Protein AF-A0A5K0Y243-F1 (afdb_monomer_lite)

Foldseek 3Di:
DDDDDDDPPDDPLRVVQVVLCVDPDPVSRDDPVNCLVRCVCVVDPDPVRNDDPPPPVPVVVD

Structure (mmCIF, N/CA/C/O backbone):
data_AF-A0A5K0Y243-F1
#
_entry.id   AF-A0A5K0Y243-F1
#
loop_
_atom_site.group_PDB
_atom_site.id
_atom_site.type_symbol
_atom_site.label_atom_id
_atom_site.label_alt_id
_atom_site.label_comp_id
_atom_site.label_asym_id
_atom_site.label_entity_id
_atom_site.label_seq_id
_atom_site.pdbx_PDB_ins_code
_atom_site.Cartn_x
_atom_site.Cartn_y
_atom_site.Cartn_z
_atom_site.occupancy
_atom_site.B_iso_or_equiv
_atom_site.auth_seq_id
_atom_site.auth_comp_id
_atom_si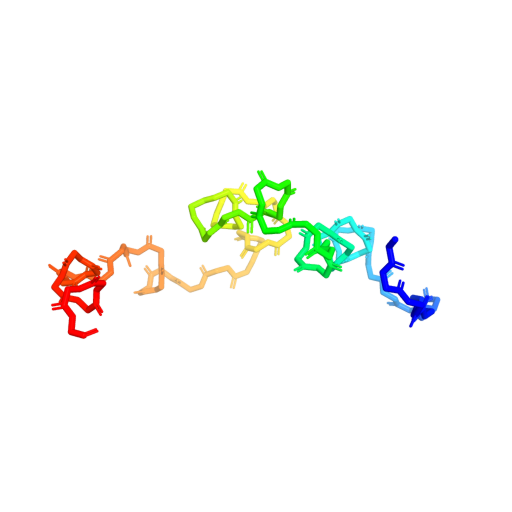te.auth_asym_id
_atom_site.auth_atom_id
_atom_site.pdbx_PDB_model_num
ATOM 1 N N . GLY A 1 1 ? 11.030 2.208 -10.715 1.00 61.94 1 GLY A N 1
ATOM 2 C CA . GLY A 1 1 ? 9.933 1.343 -10.234 1.00 61.94 1 GLY A CA 1
ATOM 3 C C . GLY A 1 1 ? 10.374 -0.099 -10.355 1.00 61.94 1 GLY A C 1
ATOM 4 O O . GLY A 1 1 ? 11.201 -0.366 -11.216 1.00 61.94 1 GLY A O 1
ATOM 5 N N . GLY A 1 2 ? 9.903 -0.998 -9.489 1.00 77.00 2 GLY A N 1
ATOM 6 C CA . GLY A 1 2 ? 10.173 -2.431 -9.642 1.00 77.00 2 GLY A CA 1
ATOM 7 C C . GLY A 1 2 ? 9.498 -2.950 -10.913 1.00 77.00 2 GLY A C 1
ATOM 8 O O . GLY A 1 2 ? 8.448 -2.432 -11.289 1.00 77.00 2 GLY A O 1
ATOM 9 N N . ILE A 1 3 ? 10.104 -3.922 -11.593 1.00 84.88 3 ILE A N 1
ATOM 10 C CA . ILE A 1 3 ? 9.524 -4.522 -12.801 1.00 84.88 3 ILE A CA 1
ATOM 11 C C . ILE A 1 3 ? 8.539 -5.608 -12.359 1.00 84.88 3 ILE A C 1
ATOM 13 O O . ILE A 1 3 ? 8.940 -6.599 -11.758 1.00 84.88 3 ILE A O 1
ATOM 17 N N . TYR A 1 4 ? 7.252 -5.409 -12.632 1.00 89.69 4 TYR A N 1
ATOM 18 C CA . TYR A 1 4 ? 6.183 -6.384 -12.408 1.00 89.69 4 TYR A CA 1
ATOM 19 C C . TYR A 1 4 ? 5.061 -6.156 -13.426 1.00 89.69 4 TYR A C 1
ATOM 21 O O . TYR A 1 4 ? 4.923 -5.068 -13.987 1.00 89.69 4 TYR A O 1
ATOM 29 N N . THR A 1 5 ? 4.239 -7.174 -13.653 1.00 91.00 5 THR A N 1
ATOM 30 C CA . THR A 1 5 ? 3.053 -7.109 -14.512 1.00 91.00 5 THR A CA 1
ATOM 31 C C . THR A 1 5 ? 1.798 -7.293 -13.668 1.00 91.00 5 THR A C 1
ATOM 33 O O . THR A 1 5 ? 1.723 -8.187 -12.830 1.00 91.00 5 THR A O 1
ATOM 36 N N . LEU A 1 6 ? 0.801 -6.429 -13.870 1.00 91.06 6 LEU A N 1
ATOM 37 C CA . LEU A 1 6 ? -0.497 -6.546 -13.204 1.00 91.06 6 LEU A CA 1
ATOM 38 C C . LEU A 1 6 ? -1.432 -7.438 -14.037 1.00 91.06 6 LEU A C 1
ATOM 40 O O . LEU A 1 6 ? -1.713 -7.088 -15.187 1.00 91.06 6 LEU A O 1
ATOM 44 N N . PRO A 1 7 ? -1.952 -8.550 -13.484 1.00 92.69 7 PRO A N 1
ATOM 45 C CA . PRO A 1 7 ? -2.904 -9.407 -14.183 1.00 92.69 7 PRO A CA 1
ATOM 46 C C . PRO A 1 7 ? -4.180 -8.675 -14.614 1.00 92.69 7 PRO A C 1
ATOM 48 O O . PRO A 1 7 ? -4.667 -7.768 -13.932 1.00 92.69 7 PRO A O 1
ATOM 51 N N . SER A 1 8 ? -4.776 -9.125 -15.723 1.00 92.56 8 SER A N 1
ATOM 52 C CA . SER A 1 8 ? -6.001 -8.537 -16.280 1.00 92.56 8 SER A CA 1
ATOM 53 C C . SER A 1 8 ? -7.230 -8.708 -15.371 1.00 92.56 8 SER A C 1
ATOM 55 O O . SER A 1 8 ? -8.138 -7.879 -15.382 1.00 92.56 8 SER A O 1
ATOM 57 N N . HIS A 1 9 ? -7.243 -9.748 -14.542 1.00 94.69 9 HIS A N 1
ATOM 58 C CA . HIS A 1 9 ? -8.369 -10.093 -13.670 1.00 94.69 9 HIS A CA 1
ATOM 59 C C . HIS A 1 9 ? -8.434 -9.275 -12.372 1.00 94.69 9 HIS A C 1
ATOM 61 O O . HIS A 1 9 ? -9.384 -9.416 -11.606 1.00 94.69 9 HIS A O 1
ATOM 67 N N . LEU A 1 10 ? -7.440 -8.425 -12.097 1.00 93.62 10 LEU A N 1
ATOM 68 C CA . LEU A 1 10 ? -7.465 -7.573 -10.913 1.00 93.62 10 LEU A CA 1
ATOM 69 C C . LEU A 1 10 ? -8.552 -6.501 -11.029 1.00 93.62 10 LEU A C 1
ATOM 71 O O . LEU A 1 10 ? -8.675 -5.838 -12.064 1.00 93.62 10 LEU A O 1
ATOM 75 N N . SER A 1 11 ? -9.286 -6.286 -9.934 1.00 94.94 11 SER A N 1
ATOM 76 C CA . SER A 1 11 ? -10.246 -5.188 -9.837 1.00 94.94 11 SER A CA 1
ATOM 77 C C . SER A 1 11 ? -9.542 -3.833 -9.920 1.00 94.94 11 SER A C 1
ATOM 79 O O . SER A 1 11 ? -8.359 -3.705 -9.597 1.00 94.94 11 SER A O 1
ATOM 81 N N . VAL A 1 12 ? -10.281 -2.799 -10.329 1.00 94.44 12 VAL A N 1
ATOM 82 C CA . VAL A 1 12 ? -9.745 -1.435 -10.480 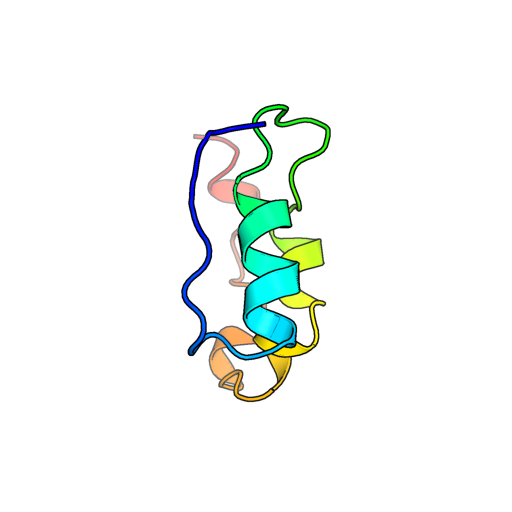1.00 94.44 12 VAL A CA 1
ATOM 83 C C . VAL A 1 12 ? -9.072 -0.953 -9.190 1.00 94.44 12 VAL A C 1
ATOM 85 O O . VAL A 1 12 ? -7.957 -0.444 -9.235 1.00 94.44 12 VAL A O 1
ATOM 88 N N . GLY A 1 13 ? -9.689 -1.203 -8.031 1.00 94.25 13 GLY A N 1
ATOM 89 C CA . GLY A 1 13 ? -9.109 -0.831 -6.738 1.00 94.25 13 GLY A CA 1
ATOM 90 C C . GLY A 1 13 ? -7.820 -1.589 -6.393 1.00 94.25 13 GLY A C 1
ATOM 91 O O . GLY A 1 13 ? -6.899 -0.996 -5.839 1.00 94.25 13 GLY A O 1
ATOM 92 N N . ALA A 1 14 ? -7.713 -2.872 -6.758 1.00 94.31 14 ALA A N 1
ATOM 93 C CA . ALA A 1 14 ? -6.487 -3.645 -6.540 1.00 94.31 14 ALA A CA 1
ATOM 94 C C . ALA A 1 14 ? -5.345 -3.146 -7.437 1.00 94.31 14 ALA A C 1
ATOM 96 O O . ALA A 1 14 ? -4.198 -3.057 -6.997 1.00 94.31 14 ALA A O 1
ATOM 97 N N . ARG A 1 15 ? -5.665 -2.793 -8.690 1.00 95.12 15 ARG A N 1
ATOM 98 C CA . ARG A 1 15 ? -4.705 -2.243 -9.658 1.00 95.12 15 ARG A CA 1
ATOM 99 C C . ARG A 1 15 ? -4.160 -0.879 -9.254 1.00 95.12 15 ARG A C 1
ATOM 101 O O . ARG A 1 15 ? -3.053 -0.561 -9.664 1.00 95.12 15 ARG A O 1
ATOM 108 N N . ASP A 1 16 ? -4.906 -0.103 -8.473 1.00 95.06 16 ASP A N 1
ATOM 109 C CA . ASP A 1 16 ? -4.419 1.161 -7.916 1.00 95.06 16 ASP A CA 1
ATOM 110 C C . ASP A 1 16 ? -3.568 0.944 -6.652 1.00 95.06 16 ASP A C 1
ATOM 112 O O . ASP A 1 16 ? -2.501 1.541 -6.508 1.00 95.06 16 ASP A O 1
ATOM 116 N N . LEU A 1 17 ? -3.983 0.040 -5.758 1.00 96.06 17 LEU A N 1
ATOM 117 C CA . LEU A 1 17 ? -3.307 -0.165 -4.475 1.00 96.06 17 LEU A CA 1
ATOM 118 C C . LEU A 1 17 ? -1.954 -0.889 -4.599 1.00 96.06 17 LEU A C 1
ATO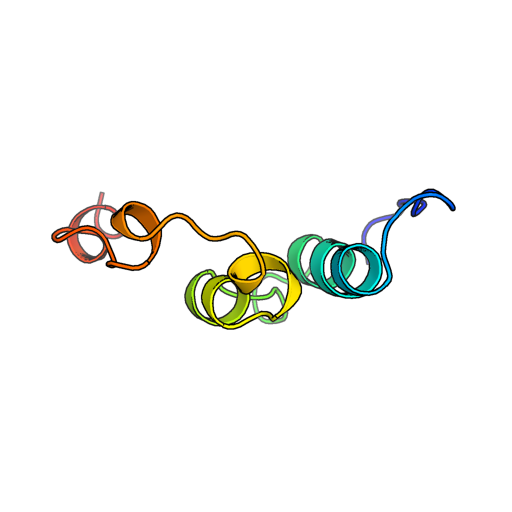M 120 O O . LEU A 1 17 ? -0.974 -0.471 -3.979 1.00 96.06 17 LEU A O 1
ATOM 124 N N . ILE A 1 18 ? -1.877 -1.963 -5.396 1.00 95.06 18 ILE A N 1
ATOM 125 C CA . ILE A 1 18 ? -0.672 -2.809 -5.495 1.00 95.06 18 ILE A CA 1
ATOM 126 C C . ILE A 1 18 ? 0.561 -2.001 -5.948 1.00 95.06 18 ILE A C 1
ATOM 128 O O . ILE A 1 18 ? 1.591 -2.070 -5.270 1.00 95.06 18 ILE A O 1
ATOM 132 N N . PRO A 1 19 ? 0.496 -1.178 -7.015 1.00 94.56 19 PRO A N 1
ATOM 133 C CA . PRO A 1 19 ? 1.621 -0.338 -7.420 1.00 94.56 19 PRO A CA 1
ATOM 134 C C . PRO A 1 19 ? 2.129 0.607 -6.341 1.00 94.56 19 PRO A C 1
ATOM 136 O O . PRO A 1 19 ? 3.339 0.797 -6.228 1.00 94.56 19 PRO A O 1
ATOM 139 N N . ARG A 1 20 ? 1.220 1.172 -5.536 1.00 95.12 20 ARG A N 1
ATOM 140 C CA . ARG A 1 20 ? 1.548 2.110 -4.453 1.00 95.12 20 ARG A CA 1
ATOM 141 C C . ARG A 1 20 ? 2.286 1.421 -3.299 1.00 95.12 20 ARG A C 1
ATOM 143 O O . ARG A 1 20 ? 3.138 2.040 -2.662 1.00 95.12 20 ARG A O 1
ATOM 150 N N . MET A 1 21 ? 2.008 0.135 -3.065 1.00 95.56 21 MET A N 1
ATOM 151 C CA . MET A 1 21 ? 2.734 -0.703 -2.099 1.00 95.56 21 MET A CA 1
ATOM 152 C C . MET A 1 21 ? 4.112 -1.135 -2.614 1.00 95.56 21 MET A C 1
ATOM 154 O O . MET A 1 21 ? 5.063 -1.221 -1.839 1.00 95.56 21 MET A O 1
ATOM 158 N N . LEU A 1 22 ? 4.237 -1.375 -3.921 1.00 95.25 22 LEU A N 1
ATOM 159 C CA . LEU A 1 22 ? 5.468 -1.842 -4.569 1.00 95.25 22 LEU A CA 1
ATOM 160 C C . LEU A 1 22 ? 6.376 -0.698 -5.063 1.00 95.25 22 LEU A C 1
ATOM 162 O O . LEU A 1 22 ? 7.270 -0.908 -5.890 1.00 95.25 22 LEU A O 1
ATOM 166 N N . VAL A 1 23 ? 6.177 0.526 -4.560 1.00 94.81 23 VAL A N 1
ATOM 167 C CA . VAL A 1 23 ? 7.073 1.654 -4.842 1.00 94.81 23 VAL A CA 1
ATOM 168 C C . VAL A 1 23 ? 8.451 1.371 -4.234 1.00 94.81 23 VAL A C 1
ATOM 170 O O . VAL A 1 23 ? 8.589 1.056 -3.048 1.00 94.81 23 VAL A O 1
ATOM 173 N N . VAL A 1 24 ? 9.482 1.477 -5.078 1.00 93.88 24 VAL A N 1
ATOM 174 C CA . VAL A 1 24 ? 10.885 1.197 -4.717 1.00 93.88 24 VAL A CA 1
ATOM 175 C C . VAL A 1 24 ? 11.374 2.166 -3.650 1.00 93.88 24 VAL A C 1
ATOM 177 O O . VAL A 1 24 ? 11.981 1.746 -2.673 1.00 93.88 24 VAL A O 1
ATOM 180 N N . ASP A 1 25 ? 11.074 3.448 -3.838 1.00 94.19 25 ASP A N 1
ATOM 181 C CA . ASP A 1 25 ? 11.418 4.511 -2.905 1.00 94.19 25 ASP A CA 1
ATOM 182 C C . ASP A 1 25 ? 10.524 4.424 -1.652 1.00 94.19 25 ASP A C 1
ATOM 184 O O . ASP A 1 25 ? 9.311 4.626 -1.765 1.00 94.19 25 ASP A O 1
ATOM 188 N N . PRO A 1 26 ? 11.081 4.132 -0.462 1.00 93.12 26 PRO A N 1
ATOM 189 C CA . PRO A 1 26 ? 10.296 4.008 0.760 1.00 93.12 26 PRO A CA 1
ATOM 190 C C . PRO A 1 26 ? 9.648 5.329 1.186 1.00 93.12 26 PRO A C 1
ATOM 192 O O . PRO A 1 26 ? 8.603 5.287 1.825 1.00 93.12 26 PRO A O 1
ATOM 195 N N . MET A 1 27 ? 10.213 6.484 0.814 1.00 94.75 27 MET A N 1
ATOM 196 C CA . MET A 1 27 ? 9.642 7.796 1.151 1.00 94.75 27 MET A CA 1
ATOM 197 C C . MET A 1 27 ? 8.400 8.123 0.313 1.00 94.75 27 MET A C 1
ATOM 199 O O . MET A 1 27 ? 7.603 8.973 0.694 1.00 94.75 27 MET A O 1
ATOM 203 N N . LYS A 1 28 ? 8.232 7.450 -0.832 1.00 93.19 28 LYS A N 1
ATOM 204 C CA . LYS A 1 28 ? 7.075 7.596 -1.733 1.00 93.19 28 LYS A CA 1
ATOM 205 C C . LYS A 1 28 ? 6.114 6.410 -1.661 1.00 93.19 28 LYS A C 1
ATOM 207 O O . LYS A 1 28 ? 5.101 6.401 -2.359 1.00 93.19 28 LYS A O 1
ATOM 212 N N . ARG A 1 29 ? 6.458 5.379 -0.887 1.00 96.50 29 ARG A N 1
ATOM 213 C CA . ARG A 1 29 ? 5.639 4.181 -0.720 1.00 96.50 29 ARG A CA 1
ATOM 214 C C . ARG A 1 29 ? 4.456 4.501 0.175 1.00 96.50 29 ARG A C 1
ATOM 216 O O . ARG A 1 29 ? 4.618 5.144 1.206 1.00 96.50 29 ARG A O 1
ATOM 223 N N . ILE A 1 30 ? 3.288 3.990 -0.204 1.00 96.75 30 ILE A N 1
ATOM 224 C CA . ILE A 1 30 ? 2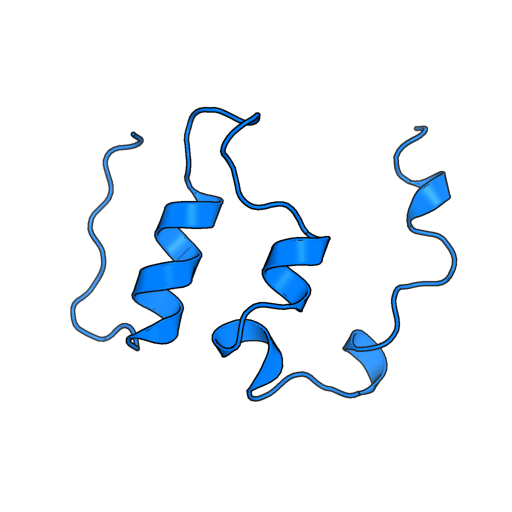.089 4.120 0.620 1.00 96.75 30 ILE A CA 1
ATOM 225 C C . ILE A 1 30 ? 2.324 3.530 2.016 1.00 96.75 30 ILE A C 1
ATOM 227 O O . ILE A 1 30 ? 2.872 2.434 2.177 1.00 96.75 30 ILE A O 1
ATOM 231 N N . THR A 1 31 ? 1.909 4.274 3.029 1.00 95.56 31 THR A N 1
ATOM 232 C CA . THR A 1 31 ? 2.036 3.908 4.437 1.00 95.56 31 THR A CA 1
ATOM 233 C C . THR A 1 31 ? 0.854 3.052 4.896 1.00 95.56 31 THR A C 1
ATOM 235 O O . THR A 1 31 ? -0.214 3.039 4.284 1.00 95.56 31 THR A O 1
ATOM 238 N N . ILE A 1 32 ? 1.004 2.338 6.016 1.00 93.12 32 ILE A N 1
ATOM 239 C CA . ILE A 1 32 ?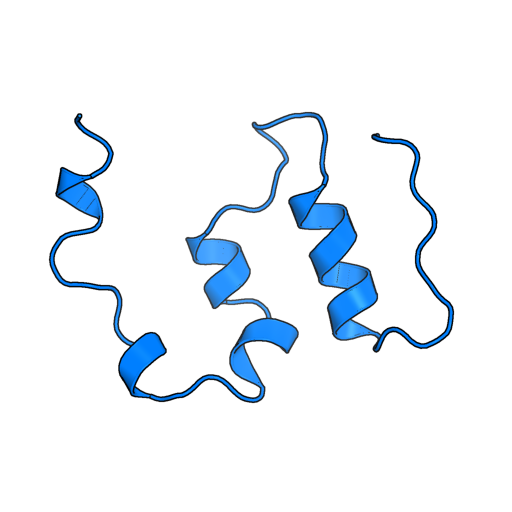 -0.089 1.528 6.580 1.00 93.12 32 ILE A CA 1
ATOM 240 C C . ILE A 1 32 ? -1.358 2.358 6.870 1.00 93.12 32 ILE A C 1
ATOM 242 O O . ILE A 1 32 ? -2.444 1.891 6.518 1.00 93.12 32 ILE A O 1
ATOM 246 N N . PRO A 1 33 ? -1.286 3.568 7.467 1.00 92.19 33 PRO A N 1
ATOM 247 C CA . PRO A 1 33 ? -2.469 4.409 7.653 1.00 92.19 33 PRO A CA 1
ATOM 248 C C . PRO A 1 33 ? -3.179 4.754 6.338 1.00 92.19 33 PRO A C 1
ATOM 250 O O . PRO A 1 33 ? -4.403 4.665 6.273 1.00 92.19 33 PRO A O 1
ATOM 253 N N . GLU A 1 34 ? -2.429 5.071 5.281 1.00 94.50 34 GLU A N 1
ATOM 254 C CA . GLU A 1 34 ? -2.990 5.374 3.958 1.00 94.50 34 GLU A CA 1
ATOM 255 C C . GLU A 1 34 ? -3.627 4.135 3.308 1.00 94.50 34 GLU A C 1
ATOM 257 O O . GLU A 1 34 ? -4.714 4.231 2.737 1.00 94.50 34 GLU A O 1
ATOM 262 N N . ILE A 1 35 ? -3.023 2.947 3.457 1.00 95.00 35 ILE A N 1
ATOM 263 C CA . ILE A 1 35 ? -3.629 1.680 3.004 1.00 95.00 35 ILE A CA 1
ATOM 264 C C . ILE A 1 35 ? -4.976 1.450 3.701 1.00 95.00 35 ILE A C 1
ATOM 266 O O . ILE A 1 35 ? -5.951 1.097 3.040 1.00 95.00 35 ILE A O 1
ATOM 270 N N . ARG A 1 36 ? -5.065 1.681 5.020 1.00 92.06 36 ARG A N 1
ATOM 271 C CA . ARG A 1 36 ? -6.317 1.511 5.789 1.00 92.06 36 ARG A CA 1
ATOM 272 C C . ARG A 1 36 ? -7.428 2.469 5.344 1.00 92.06 36 ARG A C 1
ATOM 274 O O . ARG A 1 36 ? -8.609 2.174 5.536 1.00 92.06 36 ARG A O 1
ATOM 281 N N . GLN A 1 37 ? -7.062 3.607 4.761 1.00 93.25 37 GLN A N 1
ATOM 282 C CA . GLN A 1 37 ? -7.995 4.585 4.198 1.00 93.25 37 GLN A CA 1
ATOM 283 C C . GLN A 1 37 ? -8.406 4.260 2.754 1.00 93.25 37 GLN A C 1
ATOM 285 O O . GLN A 1 37 ? -9.360 4.841 2.243 1.00 93.25 37 GLN A O 1
ATOM 290 N N . HIS A 1 38 ? -7.717 3.332 2.088 1.00 96.06 38 HIS A N 1
ATOM 291 C CA . HIS A 1 38 ? -7.960 3.036 0.685 1.00 96.06 38 HIS A CA 1
ATOM 292 C C . HIS A 1 38 ? -9.317 2.325 0.476 1.00 96.06 38 HIS A C 1
ATOM 294 O O . HIS A 1 38 ? -9.583 1.319 1.143 1.00 96.06 38 HIS A O 1
ATOM 300 N N . PRO A 1 39 ? -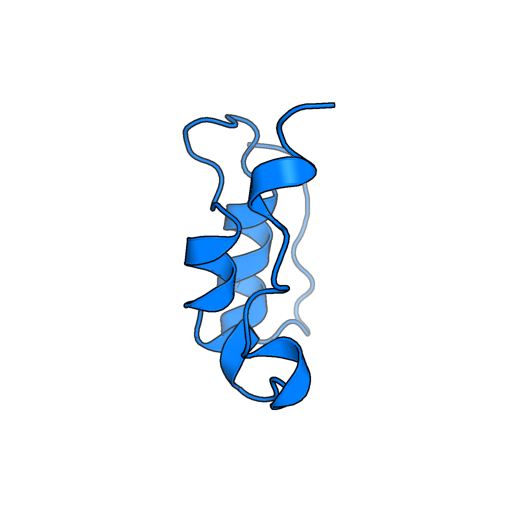10.155 2.743 -0.497 1.00 95.00 39 PRO A N 1
ATOM 301 C CA . PRO A 1 39 ? -11.490 2.166 -0.704 1.00 95.00 39 PRO A CA 1
ATOM 302 C C . PRO A 1 39 ? -11.486 0.650 -0.929 1.00 95.00 39 PRO A C 1
ATOM 304 O O . PRO A 1 39 ? -12.350 -0.064 -0.426 1.00 95.00 39 PRO A O 1
ATOM 307 N N . TRP A 1 40 ? -10.473 0.137 -1.639 1.00 95.69 40 TRP A N 1
ATOM 308 C CA . TRP A 1 40 ? -10.321 -1.307 -1.856 1.00 95.69 40 TRP A CA 1
ATOM 309 C C . TRP A 1 40 ? -10.100 -2.082 -0.550 1.00 95.69 40 TRP A C 1
ATOM 311 O O . TRP A 1 40 ? -10.606 -3.191 -0.411 1.00 95.69 40 TRP A O 1
ATOM 321 N N . PHE A 1 41 ? -9.382 -1.493 0.414 1.00 94.62 41 PHE A N 1
ATOM 322 C CA . PHE A 1 41 ? -9.140 -2.108 1.719 1.00 94.62 41 PHE A CA 1
ATOM 323 C C . PHE A 1 41 ? -10.406 -2.095 2.587 1.00 94.62 41 PHE A C 1
ATOM 325 O O . PHE A 1 41 ? -10.676 -3.052 3.306 1.00 94.62 41 PHE A O 1
ATOM 332 N N . GLN A 1 42 ? -11.207 -1.030 2.495 1.00 93.81 42 GLN A N 1
ATOM 333 C CA . GLN A 1 42 ? -12.403 -0.839 3.321 1.00 93.81 42 GLN A CA 1
ATOM 334 C C . GLN A 1 42 ? -13.618 -1.654 2.865 1.00 93.81 42 GLN A C 1
ATOM 336 O O . GLN A 1 42 ? -14.438 -2.020 3.704 1.00 93.81 42 GLN A O 1
ATOM 341 N N . ALA A 1 43 ? -13.730 -1.955 1.566 1.00 91.06 43 ALA A N 1
ATOM 342 C CA . ALA A 1 43 ? -14.933 -2.534 0.957 1.00 91.06 43 ALA A CA 1
ATOM 343 C C . ALA A 1 43 ? -15.471 -3.795 1.662 1.00 91.06 43 ALA A C 1
ATOM 345 O O . ALA A 1 43 ? -16.680 -3.997 1.708 1.00 91.06 43 ALA A O 1
ATOM 346 N N . HIS A 1 44 ? -14.591 -4.622 2.233 1.00 89.50 44 HIS A N 1
ATOM 347 C CA . HIS A 1 44 ? -14.969 -5.838 2.962 1.00 89.50 44 HIS A CA 1
ATOM 348 C C . HIS A 1 44 ? -14.179 -5.994 4.265 1.00 89.50 44 HIS A C 1
ATOM 350 O O . HIS A 1 44 ? -13.857 -7.112 4.664 1.00 89.50 44 HIS A O 1
ATOM 356 N N . LEU A 1 45 ? -13.831 -4.879 4.918 1.00 91.31 45 LEU A N 1
ATOM 357 C CA . LEU A 1 45 ? -13.023 -4.901 6.135 1.00 91.31 45 LEU A CA 1
ATOM 358 C C . LEU A 1 45 ? -13.850 -5.393 7.339 1.00 91.31 45 LEU A C 1
ATOM 360 O O . LEU A 1 45 ? -14.796 -4.714 7.750 1.00 91.31 45 LEU A O 1
ATOM 364 N N . PRO A 1 46 ? -13.491 -6.526 7.970 1.00 92.69 46 PRO A N 1
ATOM 365 C CA . PRO A 1 46 ? -14.136 -6.958 9.201 1.00 92.69 46 PRO A CA 1
ATOM 366 C C . PRO A 1 46 ? -13.951 -5.931 10.325 1.00 92.69 46 PRO A C 1
ATOM 368 O O . PRO A 1 46 ? -12.856 -5.405 10.529 1.00 92.69 46 PRO A O 1
ATOM 371 N N . ARG A 1 47 ? -15.005 -5.687 11.116 1.00 86.88 47 ARG A N 1
ATOM 372 C CA . ARG A 1 47 ? -15.007 -4.658 12.177 1.00 86.88 47 ARG A CA 1
ATOM 373 C C . ARG A 1 47 ? -13.867 -4.810 13.187 1.00 86.88 47 ARG A C 1
ATOM 375 O O . ARG A 1 47 ? -13.322 -3.809 13.636 1.00 86.88 47 ARG A O 1
ATOM 382 N N . TYR A 1 48 ? -13.473 -6.042 13.508 1.00 86.88 48 TYR A N 1
ATOM 383 C CA . TYR A 1 48 ? -12.384 -6.300 14.455 1.00 86.88 48 TYR A CA 1
ATOM 384 C C . TYR A 1 48 ? -11.003 -5.864 13.930 1.00 86.88 48 TYR A C 1
ATOM 386 O O . TYR A 1 48 ? -10.108 -5.614 14.727 1.00 86.88 48 TYR A O 1
ATOM 394 N N . LEU A 1 49 ? -10.832 -5.732 12.608 1.00 86.81 49 LEU A N 1
ATOM 395 C CA . LEU A 1 49 ? -9.615 -5.196 11.982 1.00 86.81 49 LEU A CA 1
ATOM 396 C C . LEU A 1 49 ? -9.683 -3.679 11.763 1.00 86.81 49 LEU A C 1
ATOM 398 O O . LEU A 1 49 ? -8.649 -3.037 11.561 1.00 86.81 49 LEU A O 1
ATOM 402 N N . ALA A 1 50 ? -10.883 -3.091 11.804 1.00 84.50 50 ALA A N 1
ATOM 403 C CA . ALA A 1 50 ? -11.076 -1.652 11.644 1.00 84.50 50 ALA A CA 1
ATOM 404 C C . ALA A 1 50 ? -10.496 -0.858 12.824 1.00 84.50 50 ALA A C 1
ATOM 406 O O . ALA A 1 50 ? -10.006 0.256 12.627 1.00 84.50 50 ALA A O 1
ATOM 407 N N . VAL A 1 51 ? -10.467 -1.453 14.019 1.00 81.44 51 VAL A N 1
ATOM 408 C CA . VAL A 1 51 ? -9.825 -0.867 15.198 1.00 81.44 51 VAL A CA 1
ATOM 409 C C . VAL A 1 51 ? -8.304 -1.046 15.076 1.00 81.44 51 VAL A C 1
ATOM 411 O O . VAL A 1 51 ? -7.837 -2.151 14.789 1.00 81.44 51 VAL A O 1
ATOM 414 N N . PRO A 1 52 ? -7.492 0.017 15.200 1.00 68.62 52 PRO A N 1
ATOM 415 C CA . PRO A 1 52 ? -6.048 -0.147 15.303 1.00 68.62 52 PRO A CA 1
ATOM 416 C C . PRO A 1 52 ? -5.725 -0.948 16.579 1.00 68.62 52 PRO A C 1
ATOM 418 O O . PRO A 1 52 ? -6.315 -0.664 17.621 1.00 68.62 52 PRO A O 1
ATOM 421 N N . PRO A 1 53 ? -4.835 -1.959 16.523 1.00 66.62 53 PRO A N 1
ATOM 422 C CA . PRO A 1 53 ? -4.441 -2.705 17.713 1.00 66.62 53 PRO A CA 1
ATOM 423 C C . PRO A 1 53 ? -3.932 -1.746 18.799 1.00 66.62 53 PRO A C 1
ATOM 425 O O . PRO A 1 53 ? -3.213 -0.805 18.451 1.00 66.62 53 PRO A O 1
ATOM 428 N N . PRO A 1 54 ? -4.238 -1.983 20.086 1.00 62.16 54 PRO A N 1
ATOM 429 C CA . PRO A 1 54 ? -3.850 -1.082 21.173 1.00 62.16 54 PRO A CA 1
ATOM 430 C C . PRO A 1 54 ? -2.334 -0.842 21.357 1.00 62.16 54 PRO A C 1
ATOM 432 O O . PRO A 1 54 ? -1.976 0.015 22.151 1.00 62.16 54 PRO A O 1
ATOM 435 N N . ASP A 1 55 ? -1.438 -1.478 20.589 1.00 59.88 55 ASP A N 1
ATOM 436 C CA . ASP A 1 55 ? 0.020 -1.394 20.792 1.00 59.88 55 ASP A CA 1
ATOM 437 C C . ASP A 1 55 ? 0.872 -1.216 19.518 1.00 59.88 55 ASP A C 1
ATOM 439 O O . ASP A 1 55 ? 2.062 -1.542 19.503 1.00 59.88 55 ASP A O 1
ATOM 443 N N . THR A 1 56 ? 0.347 -0.647 18.425 1.00 56.88 56 THR A N 1
ATOM 444 C CA . THR A 1 56 ? 1.188 -0.420 17.222 1.00 56.88 56 THR A CA 1
ATOM 445 C C . THR A 1 56 ? 2.365 0.542 17.452 1.00 56.88 56 THR A C 1
ATOM 447 O O . THR A 1 56 ? 3.323 0.525 16.683 1.00 56.88 56 THR A O 1
ATOM 450 N N . LEU A 1 57 ? 2.343 1.351 18.519 1.00 55.53 57 LEU A N 1
ATOM 451 C CA . LEU A 1 57 ? 3.449 2.249 18.880 1.00 55.53 57 LEU A CA 1
ATOM 452 C C . LEU A 1 57 ? 4.609 1.546 19.609 1.00 55.53 57 LEU A C 1
ATOM 454 O O . LEU A 1 57 ? 5.719 2.079 19.614 1.00 55.53 57 LEU A O 1
ATOM 458 N N . GLN A 1 58 ? 4.392 0.365 20.202 1.00 51.34 58 GLN A N 1
ATOM 459 C CA . GLN A 1 58 ? 5.456 -0.370 20.900 1.00 51.34 58 GLN A CA 1
ATOM 460 C C . GLN A 1 58 ? 6.273 -1.260 19.954 1.00 51.34 58 GLN A C 1
ATOM 462 O O . GLN A 1 58 ? 7.475 -1.426 20.145 1.00 51.34 58 GLN A O 1
ATOM 467 N N . GLN A 1 59 ? 5.657 -1.783 18.890 1.00 51.00 59 GLN A N 1
ATOM 468 C CA . GLN A 1 59 ? 6.331 -2.682 17.946 1.00 51.00 59 GLN A CA 1
ATOM 469 C C . GLN A 1 59 ? 7.329 -1.962 17.018 1.00 51.00 59 GLN A C 1
ATOM 471 O O . GLN A 1 59 ? 8.265 -2.587 16.536 1.00 51.00 59 GLN A O 1
ATOM 476 N N . ALA A 1 60 ? 7.183 -0.646 16.821 1.00 51.88 60 ALA A N 1
ATOM 477 C CA . ALA A 1 60 ? 8.115 0.181 16.045 1.00 51.88 60 ALA A CA 1
ATOM 478 C C . ALA A 1 60 ? 9.384 0.602 16.823 1.00 51.88 60 ALA A C 1
ATOM 480 O O . ALA A 1 60 ? 10.227 1.307 16.271 1.00 51.88 60 ALA A O 1
ATOM 481 N N . LYS A 1 61 ? 9.508 0.216 18.103 1.00 46.00 61 LYS A N 1
ATOM 482 C CA . LYS A 1 61 ? 10.643 0.556 18.983 1.00 46.00 61 LYS A CA 1
ATOM 483 C C . LYS A 1 61 ? 11.499 -0.651 19.400 1.00 46.00 61 LYS A C 1
ATOM 485 O O . LYS A 1 61 ? 12.329 -0.499 20.294 1.00 46.00 61 LYS A O 1
ATOM 490 N N . LYS A 1 62 ? 11.295 -1.827 18.800 1.00 40.75 62 LYS A N 1
ATOM 491 C CA . LYS A 1 62 ? 12.176 -2.991 18.980 1.00 40.75 62 LYS A CA 1
ATOM 492 C C . LYS A 1 62 ? 13.120 -3.156 17.803 1.00 40.75 62 LYS A C 1
ATOM 494 O O . LYS A 1 62 ? 12.656 -2.945 16.664 1.00 40.75 62 LYS A O 1
#

Secondary structure (DSSP, 8-state):
-------TTS-HHHHHHHHHHT-SSTTTSPPHHHHHHSHHHHTT--HHHHSPPTTHHHHTT-

InterPro domains:
  IPR011009 Protein kinase-like domain superfamily [SSF56112] (3-55)

Sequence (62 aa):
GGIYTLPSHLSVGARDLIPRMLVVDPMKRITIPEIRQHPWFQAHLPRYLAVPPPDTLQQAKK

Radius of gyration: 14.01 Å; chains: 1; bounding box: 27×18×38 Å

Organism: NCBI:txid210225

pLDDT: mean 85.46, std 15.25, range [40.75, 96.75]